Protein AF-U2LCY6-F1 (afdb_monomer)

Radius of gyration: 13.63 Å; Cα contacts (8 Å, |Δi|>4): 35; chains: 1; bounding box: 33×16×40 Å

InterPro domains:
  IPR024451 TraG, N-terminal, Bacteroidetes [PF12991] (3-38)

Organism: NCBI:txid1081904

Sequence (38 aa):
MRNESKITTLESKFPLLSVEQGCMVSKDADITVAFRVE

Structure (mmCIF, N/CA/C/O backbone):
data_AF-U2LCY6-F1
#
_entry.id   AF-U2LCY6-F1
#
loop_
_atom_site.group_PDB
_atom_site.id
_atom_site.type_symbol
_atom_site.label_atom_id
_atom_site.label_alt_id
_atom_site.label_comp_id
_atom_site.label_asym_id
_atom_site.label_entity_id
_atom_site.label_seq_id
_atom_site.pdbx_PDB_ins_code
_atom_site.Cartn_x
_atom_site.Cartn_y
_atom_site.Cartn_z
_atom_site.occupancy
_atom_site.B_iso_or_equiv
_atom_site.auth_seq_id
_atom_site.auth_comp_id
_atom_site.auth_asym_id
_atom_site.auth_atom_id
_atom_site.pdbx_PDB_model_num
ATOM 1 N N . MET A 1 1 ? 14.365 2.739 30.167 1.00 47.44 1 MET A N 1
ATOM 2 C CA . MET A 1 1 ? 13.926 3.641 29.081 1.00 47.44 1 MET A CA 1
ATOM 3 C C . MET A 1 1 ? 13.042 2.817 28.166 1.00 47.44 1 MET A C 1
ATOM 5 O O . MET A 1 1 ? 13.551 1.911 27.523 1.00 47.44 1 MET A O 1
ATOM 9 N N . ARG A 1 2 ? 11.717 2.970 28.243 1.00 62.44 2 ARG A N 1
ATOM 10 C CA . ARG A 1 2 ? 10.790 2.078 27.537 1.00 62.44 2 ARG A CA 1
ATOM 11 C C . ARG A 1 2 ? 9.757 2.917 26.797 1.00 62.44 2 ARG A C 1
ATOM 13 O O . ARG A 1 2 ? 9.082 3.728 27.418 1.00 62.44 2 ARG A O 1
ATOM 20 N N . ASN A 1 3 ? 9.670 2.629 25.500 1.00 54.19 3 ASN A N 1
ATOM 21 C CA . ASN A 1 3 ? 8.782 3.175 24.477 1.00 54.19 3 ASN A CA 1
ATOM 22 C C . ASN A 1 3 ? 9.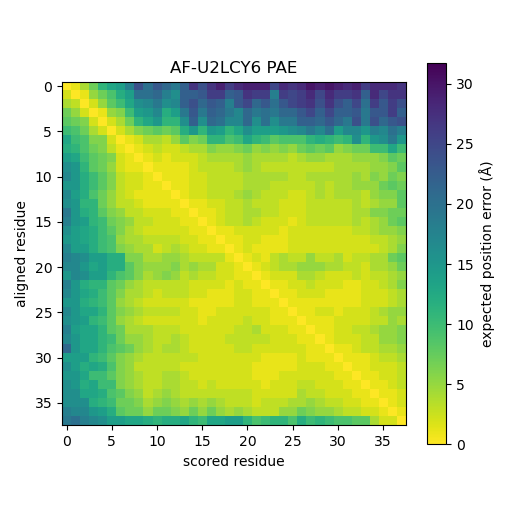300 4.404 23.704 1.00 54.19 3 ASN A C 1
ATOM 24 O O . ASN A 1 3 ? 8.749 5.497 23.784 1.00 54.19 3 ASN A O 1
ATOM 28 N N . GLU A 1 4 ? 10.335 4.192 22.885 1.00 61.00 4 GLU A N 1
ATOM 29 C CA . GLU A 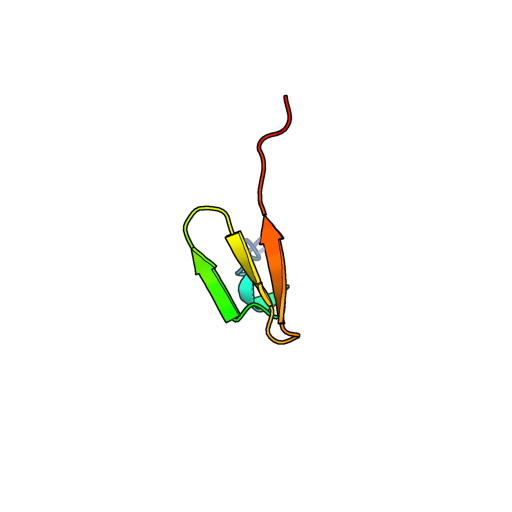1 4 ? 10.459 4.942 21.632 1.00 61.00 4 GLU A CA 1
ATOM 30 C C . GLU A 1 4 ? 9.309 4.483 20.729 1.00 61.00 4 GLU A C 1
ATOM 32 O O . GLU A 1 4 ? 9.237 3.313 20.347 1.00 61.00 4 GLU A O 1
ATOM 37 N N . SER A 1 5 ? 8.364 5.376 20.443 1.00 61.56 5 SER A N 1
ATOM 38 C CA . SER A 1 5 ? 7.343 5.150 19.422 1.00 61.56 5 SER A CA 1
ATOM 39 C C . SER A 1 5 ? 8.030 4.679 18.1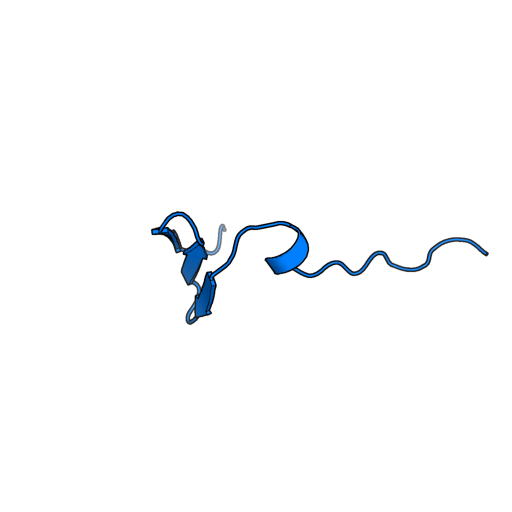34 1.00 61.56 5 SER A C 1
ATOM 41 O O . SER A 1 5 ? 8.781 5.442 17.527 1.00 61.56 5 SER A O 1
ATOM 43 N N . LYS A 1 6 ? 7.815 3.421 17.715 1.00 69.81 6 LYS A N 1
ATOM 44 C CA . LYS A 1 6 ? 8.260 2.924 16.401 1.00 69.81 6 LYS A CA 1
ATOM 45 C C . LYS A 1 6 ? 7.377 3.545 15.321 1.00 69.81 6 LYS A C 1
ATOM 47 O O . LYS A 1 6 ? 6.532 2.874 14.729 1.00 69.81 6 LYS A O 1
ATOM 52 N N . ILE A 1 7 ? 7.560 4.840 15.086 1.00 79.31 7 ILE A N 1
ATOM 53 C CA . ILE A 1 7 ? 7.041 5.503 13.898 1.00 79.31 7 ILE A CA 1
ATOM 54 C C . ILE A 1 7 ? 7.793 4.892 12.722 1.00 79.31 7 ILE A C 1
ATOM 56 O O . ILE A 1 7 ? 9.014 4.962 12.625 1.00 79.31 7 ILE A O 1
ATOM 60 N N . THR A 1 8 ? 7.049 4.223 11.861 1.00 80.25 8 THR A N 1
ATOM 61 C CA . THR A 1 8 ? 7.544 3.598 10.641 1.00 80.25 8 THR A CA 1
ATOM 62 C C . THR A 1 8 ? 6.654 4.100 9.527 1.00 80.25 8 THR A C 1
ATOM 64 O O . THR A 1 8 ? 5.436 4.198 9.695 1.00 80.25 8 THR A O 1
ATOM 67 N N . THR A 1 9 ? 7.277 4.513 8.433 1.00 85.75 9 THR A N 1
ATOM 68 C CA . THR A 1 9 ? 6.560 5.109 7.315 1.00 85.75 9 THR A CA 1
ATOM 69 C C . THR A 1 9 ? 5.860 4.016 6.507 1.00 85.75 9 THR A C 1
ATOM 71 O O . THR A 1 9 ? 6.191 2.829 6.612 1.00 85.75 9 THR A O 1
ATOM 74 N N . LEU A 1 10 ? 4.861 4.391 5.713 1.00 84.38 10 LEU A N 1
ATOM 75 C CA . LEU A 1 10 ? 4.101 3.433 4.913 1.00 84.38 10 LEU A CA 1
ATOM 76 C C . LEU A 1 10 ? 4.999 2.775 3.850 1.00 84.38 10 LEU A C 1
ATOM 78 O O . LEU A 1 10 ? 4.964 1.565 3.654 1.00 84.38 10 LEU A O 1
ATOM 82 N N . GLU A 1 11 ? 5.894 3.556 3.255 1.00 85.69 11 GLU A N 1
ATOM 83 C CA . GLU A 1 11 ? 6.888 3.140 2.261 1.00 85.69 11 GLU A CA 1
ATOM 84 C C . GLU A 1 11 ? 7.916 2.156 2.839 1.00 85.69 11 GLU A C 1
ATOM 86 O O . GLU A 1 11 ? 8.481 1.345 2.113 1.00 85.69 11 GLU A O 1
ATOM 91 N N . SER A 1 12 ? 8.151 2.187 4.157 1.00 87.81 12 SER A N 1
ATOM 92 C CA . SER A 1 12 ? 9.018 1.212 4.829 1.00 87.81 12 SER A CA 1
ATOM 93 C C . SER A 1 12 ? 8.365 -0.167 4.970 1.00 87.81 12 SER A C 1
ATOM 95 O O . SER A 1 12 ? 9.068 -1.139 5.244 1.00 87.81 12 SER A O 1
ATOM 97 N N . LYS A 1 13 ? 7.036 -0.255 4.850 1.00 88.62 13 LYS A N 1
ATOM 98 C CA . LYS A 1 13 ? 6.258 -1.492 5.021 1.00 88.62 13 LYS A CA 1
ATOM 99 C C . LYS A 1 13 ? 5.705 -2.040 3.715 1.00 88.62 13 LYS A C 1
ATOM 101 O O . LYS A 1 13 ? 5.465 -3.239 3.621 1.00 88.62 13 LYS A O 1
ATOM 106 N N . PHE A 1 14 ? 5.494 -1.169 2.737 1.00 88.44 14 PHE A N 1
ATOM 107 C CA . PHE A 1 14 ? 4.870 -1.492 1.46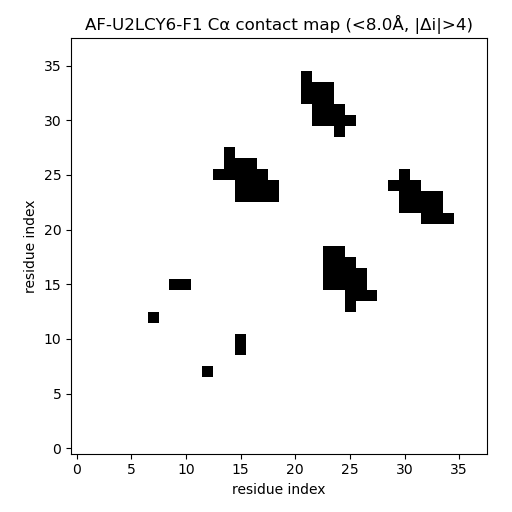5 1.00 88.44 14 PHE A CA 1
ATOM 108 C C . PHE A 1 14 ? 5.788 -1.057 0.318 1.00 88.44 14 PHE A C 1
ATOM 110 O O . PHE A 1 14 ? 6.410 0.002 0.418 1.00 88.44 14 PHE A O 1
ATOM 117 N N . PRO A 1 15 ? 5.874 -1.823 -0.786 1.00 90.88 15 PRO A N 1
ATOM 118 C CA . PRO A 1 15 ? 6.704 -1.484 -1.939 1.00 90.88 15 PRO A CA 1
ATOM 119 C C . PRO A 1 15 ? 6.058 -0.359 -2.765 1.00 90.88 15 PRO A C 1
ATOM 121 O O . PRO A 1 15 ? 5.710 -0.547 -3.925 1.00 90.88 15 PRO A O 1
ATOM 124 N N . LEU A 1 16 ? 5.859 0.814 -2.166 1.00 93.56 16 LEU A N 1
ATOM 125 C CA . LEU A 1 16 ? 5.184 1.941 -2.803 1.00 93.56 16 LEU A CA 1
ATOM 126 C C . LEU A 1 16 ? 6.102 2.652 -3.795 1.00 93.56 16 LEU A C 1
ATOM 128 O O . LEU A 1 16 ? 7.299 2.829 -3.555 1.00 93.56 16 LEU A O 1
ATOM 132 N N . LEU A 1 17 ? 5.501 3.058 -4.908 1.00 93.88 17 LEU A N 1
ATOM 133 C CA . LEU A 1 17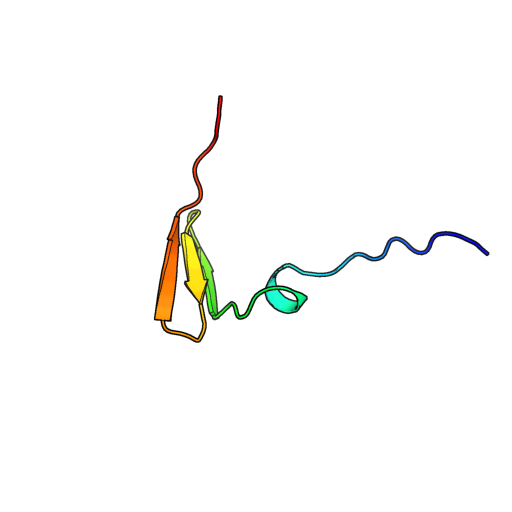 ? 6.060 3.963 -5.900 1.00 93.88 17 LEU A CA 1
ATOM 134 C C . LEU A 1 17 ? 5.560 5.396 -5.668 1.00 93.88 17 LEU A C 1
ATOM 136 O O . LEU A 1 17 ? 6.363 6.322 -5.689 1.00 93.88 17 LEU A O 1
ATOM 140 N N . SER A 1 18 ? 4.254 5.575 -5.434 1.00 92.38 18 SER A N 1
ATOM 141 C CA . SER A 1 18 ? 3.642 6.875 -5.119 1.00 92.38 18 SER A CA 1
ATOM 142 C C . SER A 1 18 ? 2.302 6.711 -4.390 1.00 92.38 18 SER A C 1
ATOM 144 O O . SER A 1 18 ? 1.663 5.658 -4.481 1.00 92.38 18 SER A O 1
ATOM 146 N N . VAL A 1 19 ? 1.875 7.758 -3.678 1.00 92.00 19 VAL A N 1
ATOM 147 C CA . VAL A 1 19 ? 0.549 7.874 -3.056 1.00 92.00 19 VAL A CA 1
ATOM 148 C C . VAL A 1 19 ? -0.038 9.240 -3.396 1.00 92.00 19 VAL A C 1
ATOM 150 O O . VAL A 1 19 ? 0.479 10.264 -2.958 1.00 92.00 19 VAL A O 1
ATOM 153 N N . GLU A 1 20 ? -1.135 9.261 -4.150 1.00 90.25 20 GLU A N 1
ATOM 154 C CA . GLU A 1 20 ? -1.780 10.490 -4.619 1.00 90.25 20 GLU A CA 1
ATOM 155 C C . GLU A 1 20 ? -3.300 10.324 -4.651 1.00 90.25 20 GLU A C 1
ATOM 157 O O . GLU A 1 20 ? -3.809 9.289 -5.070 1.00 90.25 20 GLU A O 1
ATOM 162 N N . GLN A 1 21 ? -4.041 11.349 -4.215 1.00 91.25 21 GLN A N 1
ATOM 163 C CA . GLN A 1 21 ? -5.510 11.422 -4.329 1.00 91.25 21 GLN A CA 1
ATOM 164 C C . GLN A 1 21 ? -6.279 10.198 -3.775 1.00 91.25 21 GLN A C 1
ATOM 166 O O . GLN A 1 21 ? -7.355 9.865 -4.259 1.00 91.25 21 GLN A O 1
ATOM 171 N N . GLY A 1 22 ? -5.747 9.525 -2.748 1.00 90.38 22 GLY A N 1
ATOM 172 C CA . GLY A 1 22 ? -6.362 8.316 -2.177 1.00 90.38 22 GLY A CA 1
ATOM 173 C C . GLY A 1 22 ? -6.038 7.020 -2.929 1.00 90.38 22 GLY A C 1
ATOM 174 O O . GLY A 1 22 ? -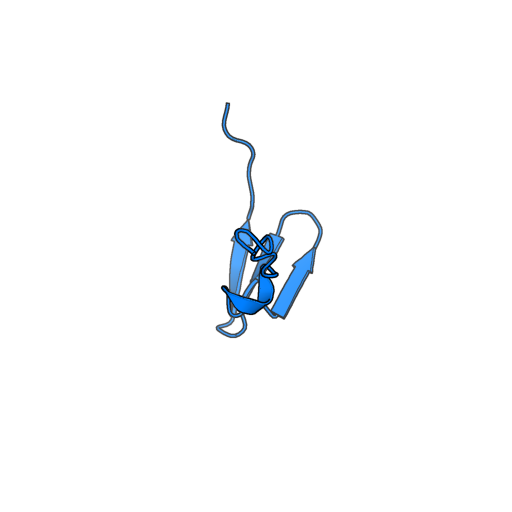6.565 5.966 -2.581 1.00 90.38 22 GLY A O 1
ATOM 175 N N . CYS A 1 23 ? -5.146 7.074 -3.915 1.00 92.62 23 CYS A N 1
ATOM 176 C CA . CYS A 1 23 ? -4.618 5.920 -4.629 1.00 92.62 23 CYS A CA 1
ATOM 177 C C . CYS A 1 23 ? -3.162 5.662 -4.234 1.00 92.62 23 CYS A C 1
ATOM 179 O O . CYS A 1 23 ? -2.373 6.587 -4.042 1.00 92.62 23 CYS A O 1
ATOM 181 N N . MET A 1 24 ? -2.801 4.387 -4.146 1.00 94.81 24 MET A N 1
ATOM 182 C CA . MET A 1 24 ? -1.442 3.911 -3.911 1.00 94.81 24 MET A CA 1
ATOM 183 C C . MET A 1 24 ? -0.982 3.121 -5.135 1.00 94.81 24 MET A C 1
ATOM 185 O O . MET A 1 24 ? -1.696 2.228 -5.593 1.00 94.81 24 MET A O 1
ATOM 189 N N . VAL A 1 25 ? 0.209 3.433 -5.643 1.00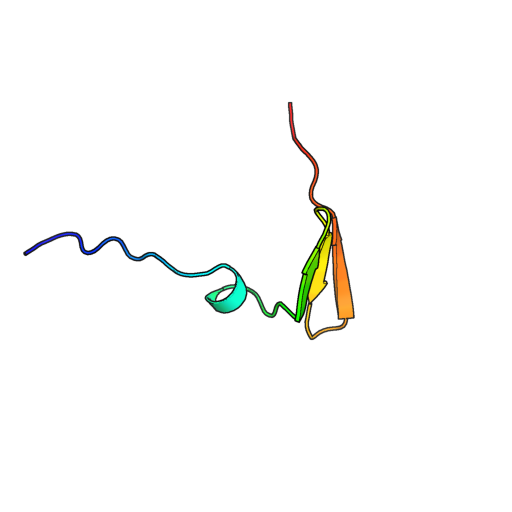 94.62 25 VAL A N 1
ATOM 190 C CA . VAL A 1 25 ? 0.847 2.717 -6.758 1.00 94.62 25 VAL A CA 1
ATOM 191 C C . VAL A 1 25 ? 2.019 1.910 -6.207 1.00 94.62 25 VAL A C 1
ATOM 193 O O . VAL A 1 25 ? 2.860 2.475 -5.504 1.00 94.62 25 VAL A O 1
ATOM 196 N N . SER A 1 26 ? 2.086 0.608 -6.497 1.00 94.19 26 SER A N 1
ATOM 197 C CA . SER A 1 26 ? 3.189 -0.268 -6.078 1.00 94.19 26 SER A CA 1
ATOM 198 C C . SER A 1 26 ? 4.315 -0.311 -7.122 1.00 94.19 26 SER A C 1
ATOM 200 O O . SER A 1 26 ? 4.125 0.011 -8.295 1.00 94.19 26 SER A O 1
ATOM 202 N N . LYS A 1 27 ? 5.513 -0.729 -6.704 1.00 94.31 27 LYS A N 1
ATOM 203 C CA . LYS A 1 27 ? 6.650 -1.002 -7.603 1.00 94.31 27 LYS A CA 1
ATOM 204 C C . LYS A 1 27 ? 6.403 -2.193 -8.529 1.00 94.31 27 LYS A C 1
ATOM 206 O O . LYS A 1 27 ? 7.032 -2.272 -9.578 1.00 94.31 27 LYS A O 1
ATOM 211 N N . ASP A 1 28 ? 5.473 -3.062 -8.154 1.00 94.62 28 ASP A N 1
ATOM 212 C CA . ASP A 1 28 ? 5.046 -4.224 -8.933 1.00 94.62 28 ASP A CA 1
ATOM 213 C C . ASP A 1 28 ? 3.911 -3.874 -9.919 1.00 94.62 28 ASP A C 1
ATOM 215 O O . ASP A 1 28 ? 3.342 -4.753 -10.558 1.00 94.62 28 ASP A O 1
ATOM 219 N N . ALA A 1 29 ? 3.633 -2.572 -10.093 1.00 90.56 29 ALA A N 1
ATOM 220 C CA . ALA A 1 29 ? 2.621 -2.007 -10.985 1.00 90.56 29 ALA A CA 1
ATOM 221 C C . ALA A 1 29 ? 1.161 -2.310 -10.596 1.00 90.56 29 ALA A C 1
ATOM 223 O O . ALA A 1 29 ? 0.262 -2.225 -11.435 1.00 90.56 29 ALA A O 1
ATOM 224 N N . ASP A 1 30 ? 0.902 -2.573 -9.314 1.00 93.81 30 ASP A N 1
ATOM 225 C CA . ASP A 1 30 ? -0.453 -2.632 -8.768 1.00 93.81 30 ASP A CA 1
ATOM 226 C C . ASP A 1 30 ? -0.974 -1.231 -8.431 1.00 93.81 30 ASP A C 1
ATOM 228 O O . ASP A 1 30 ? -0.231 -0.355 -7.974 1.00 93.81 30 ASP A O 1
ATOM 232 N N . ILE A 1 31 ? -2.286 -1.042 -8.578 1.00 93.25 31 ILE A N 1
ATOM 233 C CA . ILE A 1 31 ? -2.996 0.157 -8.124 1.00 93.25 31 ILE A CA 1
ATOM 234 C C . ILE A 1 31 ? -3.988 -0.255 -7.038 1.00 93.25 31 ILE A C 1
ATOM 236 O O . ILE A 1 31 ? -4.854 -1.097 -7.260 1.00 93.25 31 ILE A O 1
ATOM 240 N N . THR A 1 32 ? -3.876 0.358 -5.861 1.00 94.50 32 THR A N 1
ATOM 241 C CA . THR A 1 32 ? -4.810 0.180 -4.741 1.00 94.50 32 THR A CA 1
ATOM 242 C C . THR A 1 32 ? -5.561 1.482 -4.484 1.00 94.50 32 THR A C 1
ATOM 244 O O . THR A 1 32 ? -4.941 2.531 -4.324 1.00 94.50 32 THR A O 1
ATOM 247 N N . VAL A 1 33 ? -6.893 1.419 -4.420 1.00 94.44 33 VAL A N 1
ATOM 248 C CA . VAL A 1 33 ? -7.761 2.574 -4.139 1.00 94.44 33 VAL A CA 1
ATOM 249 C C . VAL A 1 33 ? -8.235 2.508 -2.691 1.00 94.44 33 VAL A C 1
ATOM 251 O O . VAL A 1 33 ? -8.823 1.511 -2.272 1.00 94.44 33 VAL A O 1
ATOM 254 N N . ALA A 1 34 ? -7.990 3.567 -1.922 1.00 92.81 34 ALA A N 1
ATOM 255 C CA . ALA A 1 34 ? -8.497 3.686 -0.565 1.00 92.81 34 ALA A CA 1
ATOM 256 C C . ALA A 1 34 ? -9.955 4.159 -0.579 1.00 92.81 34 ALA A C 1
ATOM 258 O O . ALA A 1 34 ? -10.313 5.111 -1.272 1.00 92.81 34 ALA A O 1
ATOM 259 N N . PHE A 1 35 ? -10.792 3.526 0.237 1.00 93.38 35 PHE A N 1
ATOM 260 C CA . PHE A 1 35 ? -12.166 3.953 0.469 1.00 93.38 35 PHE A CA 1
ATOM 261 C C . PHE A 1 35 ? -12.449 3.989 1.967 1.00 93.38 35 PHE A C 1
ATOM 263 O O . PHE A 1 35 ? -11.855 3.253 2.757 1.00 93.38 35 PHE A O 1
ATOM 270 N N . ARG A 1 36 ? -13.352 4.884 2.365 1.00 93.12 36 ARG A N 1
ATOM 271 C CA . ARG A 1 36 ? -13.830 4.953 3.742 1.00 93.12 36 ARG A CA 1
ATOM 272 C C . ARG A 1 36 ? -14.861 3.850 3.961 1.00 93.12 36 ARG A C 1
ATOM 274 O O . ARG A 1 36 ? -15.760 3.687 3.143 1.00 93.12 36 ARG A O 1
ATOM 281 N N . VAL A 1 37 ? -14.733 3.135 5.072 1.00 92.69 37 VAL A N 1
ATOM 282 C CA . VAL A 1 37 ? -15.738 2.177 5.549 1.00 92.69 37 VAL A CA 1
ATOM 283 C C . VAL A 1 37 ? -16.607 2.883 6.596 1.00 92.69 37 VAL A C 1
ATOM 285 O O . VAL A 1 37 ? -16.065 3.630 7.416 1.00 92.69 37 VAL A O 1
ATOM 288 N N . 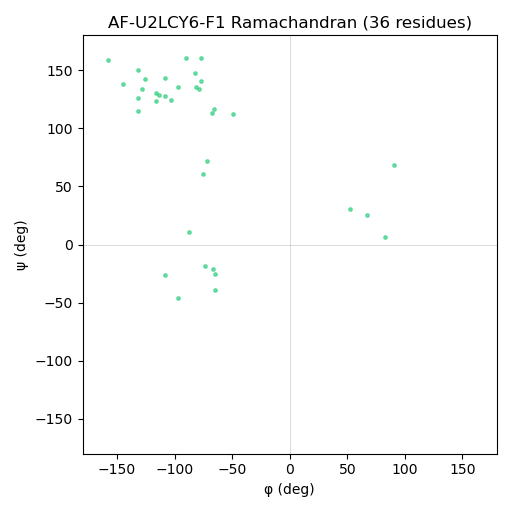GLU A 1 38 ? -17.928 2.699 6.521 1.00 89.06 38 GLU A N 1
ATOM 289 C CA . GLU A 1 38 ? -18.903 3.144 7.536 1.00 89.06 38 GLU A CA 1
ATOM 290 C C . GLU A 1 38 ? -19.089 2.103 8.644 1.00 89.06 38 GLU A C 1
ATOM 292 O O . GLU A 1 38 ? -19.036 0.890 8.333 1.00 89.06 38 GLU A O 1
#

Foldseek 3Di:
DDDPDPDDDPVNVFQFPDDPPQWTAHPVGDIDHDDDDD

Solvent-accessible surface area (backbone atoms only — not comparable to full-atom values): 2697 Å² total; per-residue (Å²): 142,87,79,80,79,83,82,72,59,68,66,79,78,38,68,60,68,50,76,56,98,58,32,38,32,34,72,86,74,47,79,48,78,68,76,89,84,133

Mean predicted aligned error: 6.84 Å

Se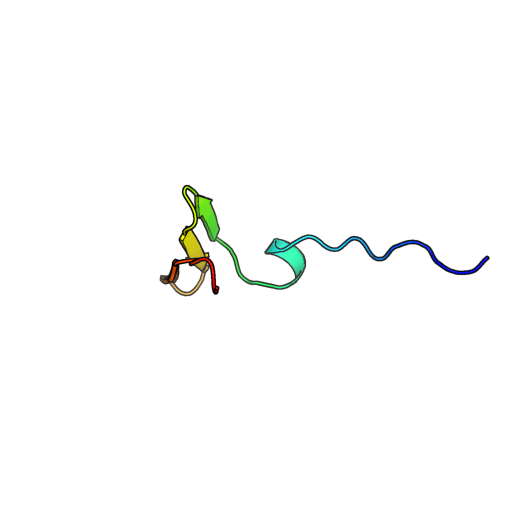condary structure (DSSP, 8-state):
---------STTTS-EEEEETTEEEETTS-EEE-----

pLDDT: mean 85.9, std 12.36, range [47.44, 94.81]